Protein AF-A0A2U1XGQ4-F1 (afdb_monomer_lite)

Foldseek 3Di:
DDWDDQPPDTHPDPVRLVVVVLVQLVVDDAFDWRDPPVFVSVLSVLVPDPCSCVVAPVHDPTDGWHPDPDDDGIDD

Structure (mmCIF, N/CA/C/O backbone):
data_AF-A0A2U1XGQ4-F1
#
_entry.id   AF-A0A2U1XGQ4-F1
#
loop_
_atom_site.group_PDB
_atom_site.id
_atom_site.type_symbol
_atom_site.label_atom_id
_atom_site.label_alt_id
_atom_site.label_comp_id
_atom_site.label_asym_id
_atom_site.label_entity_id
_atom_site.label_seq_id
_atom_site.pdbx_PDB_ins_code
_atom_site.Cartn_x
_atom_site.Cartn_y
_atom_site.Cartn_z
_atom_site.occupancy
_atom_site.B_iso_or_equiv
_atom_site.auth_seq_id
_atom_site.auth_comp_id
_atom_site.auth_asym_id
_atom_site.auth_atom_id
_atom_site.pdbx_PDB_model_num
ATOM 1 N N . MET A 1 1 ? 18.289 1.514 -15.213 1.00 58.44 1 MET A N 1
ATOM 2 C CA . MET A 1 1 ? 17.692 1.010 -13.955 1.00 58.44 1 MET A CA 1
ATOM 3 C C . MET A 1 1 ? 16.724 -0.099 -14.323 1.00 58.44 1 MET A C 1
ATOM 5 O O . MET A 1 1 ? 15.979 0.123 -15.270 1.00 58.44 1 MET A O 1
ATOM 9 N N . PRO A 1 2 ? 16.764 -1.272 -13.671 1.00 77.44 2 PRO A N 1
ATOM 10 C CA . PRO A 1 2 ? 15.844 -2.357 -13.993 1.00 77.44 2 PRO A CA 1
ATOM 11 C C . PRO A 1 2 ? 14.402 -1.979 -13.631 1.00 77.44 2 PRO A C 1
ATOM 13 O O . PRO A 1 2 ? 14.173 -1.163 -12.730 1.00 77.44 2 PRO A O 1
ATOM 16 N N . ALA A 1 3 ? 13.452 -2.560 -14.363 1.00 83.94 3 ALA A N 1
ATOM 17 C CA . ALA A 1 3 ? 12.037 -2.487 -14.030 1.00 83.94 3 ALA A CA 1
ATOM 18 C C . ALA A 1 3 ? 11.781 -3.117 -12.650 1.00 83.94 3 ALA A C 1
ATOM 20 O O . ALA A 1 3 ? 12.589 -3.898 -12.145 1.00 83.94 3 ALA A O 1
ATOM 21 N N . ILE A 1 4 ? 10.687 -2.710 -12.018 1.00 90.94 4 ILE A N 1
ATOM 22 C CA . ILE A 1 4 ? 10.318 -3.134 -10.674 1.00 90.94 4 ILE A CA 1
ATOM 23 C C . ILE A 1 4 ? 8.946 -3.763 -10.724 1.00 90.94 4 ILE A C 1
ATOM 25 O O . ILE A 1 4 ? 7.969 -3.074 -11.014 1.00 90.94 4 ILE A O 1
ATOM 29 N N . ASP A 1 5 ? 8.895 -5.026 -10.339 1.00 92.94 5 ASP A N 1
ATOM 30 C CA . ASP A 1 5 ? 7.660 -5.786 -10.283 1.00 92.94 5 ASP A CA 1
ATOM 31 C C . ASP A 1 5 ? 7.122 -5.795 -8.850 1.00 92.94 5 ASP A C 1
ATOM 33 O O . ASP A 1 5 ? 7.865 -5.984 -7.878 1.00 92.94 5 ASP A O 1
ATOM 37 N N . ILE A 1 6 ? 5.828 -5.516 -8.705 1.00 92.94 6 ILE A N 1
ATOM 38 C CA . ILE A 1 6 ? 5.108 -5.533 -7.429 1.00 92.94 6 ILE A CA 1
ATOM 39 C C . ILE A 1 6 ? 3.779 -6.244 -7.661 1.00 92.94 6 ILE A C 1
ATOM 41 O O . ILE A 1 6 ? 2.810 -5.648 -8.135 1.00 92.94 6 ILE A O 1
ATOM 45 N N . GLY A 1 7 ? 3.760 -7.549 -7.386 1.00 90.50 7 GLY A N 1
ATOM 46 C CA . GLY A 1 7 ? 2.695 -8.423 -7.875 1.00 90.50 7 GLY A CA 1
ATOM 47 C C . GLY A 1 7 ? 2.654 -8.396 -9.415 1.00 90.50 7 GLY A C 1
ATOM 48 O O . GLY A 1 7 ? 3.711 -8.493 -10.035 1.00 90.50 7 GLY A O 1
ATOM 49 N N . PRO A 1 8 ? 1.480 -8.226 -10.052 1.00 92.50 8 PRO A N 1
ATOM 50 C CA . PRO A 1 8 ? 1.345 -8.068 -11.501 1.00 92.50 8 PRO A CA 1
ATOM 51 C C . PRO A 1 8 ? 1.681 -6.655 -12.020 1.00 92.50 8 PRO A C 1
ATOM 53 O O . PRO A 1 8 ? 1.596 -6.416 -13.224 1.00 92.50 8 PRO A O 1
ATOM 56 N N . LEU A 1 9 ? 2.017 -5.692 -11.150 1.00 94.00 9 LEU A N 1
ATOM 57 C CA . LEU A 1 9 ? 2.326 -4.320 -11.563 1.00 94.00 9 LEU A CA 1
ATOM 58 C C . LEU A 1 9 ? 3.803 -4.180 -11.939 1.00 94.00 9 LEU A C 1
ATOM 60 O O . LEU A 1 9 ? 4.675 -4.458 -11.119 1.00 94.00 9 LEU A O 1
ATOM 64 N N . VAL A 1 10 ? 4.070 -3.664 -13.142 1.00 94.31 10 VAL A N 1
ATOM 65 C CA . VAL A 1 10 ? 5.427 -3.407 -13.648 1.00 94.31 10 VAL A CA 1
ATOM 66 C C . VAL A 1 10 ? 5.693 -1.905 -13.687 1.00 94.31 10 VAL A C 1
ATOM 68 O O . VAL A 1 10 ? 5.031 -1.149 -14.402 1.00 94.31 10 VAL A O 1
ATOM 71 N N . PHE A 1 11 ? 6.703 -1.456 -12.949 1.00 94.19 11 PHE A N 1
ATOM 72 C CA . PHE A 1 11 ? 7.119 -0.057 -12.903 1.00 94.19 11 PHE A CA 1
ATOM 73 C C . PHE A 1 11 ? 8.458 0.142 -13.602 1.00 94.19 11 PHE A C 1
ATOM 75 O O . PHE A 1 11 ? 9.426 -0.571 -13.360 1.00 94.19 11 PHE A O 1
ATOM 82 N N . ARG A 1 12 ? 8.559 1.196 -14.418 1.00 92.69 12 ARG A N 1
ATOM 83 C CA . ARG A 1 12 ? 9.800 1.537 -15.140 1.00 92.69 12 ARG A CA 1
ATOM 84 C C . ARG A 1 12 ? 10.954 1.951 -14.217 1.00 92.69 12 ARG A C 1
ATOM 86 O O . ARG A 1 12 ? 12.103 1.955 -14.645 1.00 92.69 12 ARG A O 1
ATOM 93 N N . SER A 1 13 ? 10.660 2.366 -12.981 1.00 93.50 13 SER A N 1
ATOM 94 C CA . SER A 1 13 ? 11.662 2.781 -11.994 1.00 93.50 13 SER A CA 1
ATOM 95 C C . SER A 1 13 ? 11.104 2.814 -10.566 1.00 93.50 13 SER A C 1
ATOM 97 O O . SER A 1 13 ? 9.890 2.856 -10.351 1.00 93.50 13 SER A O 1
ATOM 99 N N . ASN A 1 14 ? 12.006 2.904 -9.581 1.00 90.56 14 ASN A N 1
ATOM 100 C CA . ASN A 1 14 ? 11.658 3.145 -8.172 1.00 90.56 14 ASN A CA 1
ATOM 101 C C . ASN A 1 14 ? 10.859 4.440 -7.984 1.00 90.56 14 ASN A C 1
ATOM 103 O O . ASN A 1 14 ? 9.952 4.496 -7.157 1.00 90.56 14 ASN A O 1
ATOM 107 N N . ALA A 1 15 ? 11.189 5.486 -8.746 1.00 92.81 15 ALA A N 1
ATOM 108 C CA . ALA A 1 15 ? 10.473 6.755 -8.686 1.00 92.81 15 ALA A CA 1
ATOM 109 C C . ALA A 1 15 ? 9.024 6.606 -9.176 1.00 92.81 15 ALA A C 1
ATOM 111 O O . ALA A 1 15 ? 8.117 7.130 -8.535 1.00 92.81 15 ALA A O 1
ATOM 112 N N . ALA A 1 16 ? 8.800 5.841 -10.250 1.00 93.81 16 ALA A N 1
ATOM 113 C CA . ALA A 1 16 ? 7.461 5.577 -10.774 1.00 93.81 16 ALA A CA 1
ATOM 114 C C . ALA A 1 16 ? 6.601 4.782 -9.777 1.00 93.81 16 ALA A C 1
ATOM 116 O O . ALA A 1 16 ? 5.468 5.175 -9.505 1.00 93.81 16 ALA A O 1
ATOM 117 N N . ALA A 1 17 ? 7.159 3.729 -9.167 1.00 93.81 17 ALA A N 1
ATOM 118 C CA . ALA A 1 17 ? 6.468 2.969 -8.123 1.00 93.81 17 ALA A CA 1
ATOM 119 C C . ALA A 1 17 ? 6.095 3.866 -6.929 1.00 93.81 17 ALA A C 1
ATOM 121 O O . ALA A 1 17 ? 4.947 3.891 -6.493 1.00 93.81 17 ALA A O 1
ATOM 122 N N . LYS A 1 18 ? 7.038 4.680 -6.433 1.00 94.00 18 LYS A N 1
ATOM 123 C CA . LYS A 1 18 ? 6.776 5.621 -5.331 1.00 94.00 18 LYS A CA 1
ATOM 124 C C . LYS A 1 18 ? 5.687 6.636 -5.674 1.00 94.00 18 LYS A C 1
ATOM 126 O O . LYS A 1 18 ? 4.838 6.907 -4.831 1.00 94.00 18 LYS A O 1
ATOM 131 N N . ALA A 1 19 ? 5.706 7.193 -6.885 1.00 95.38 19 ALA A N 1
ATOM 132 C CA . ALA A 1 19 ? 4.687 8.138 -7.333 1.00 95.38 19 ALA A CA 1
ATOM 133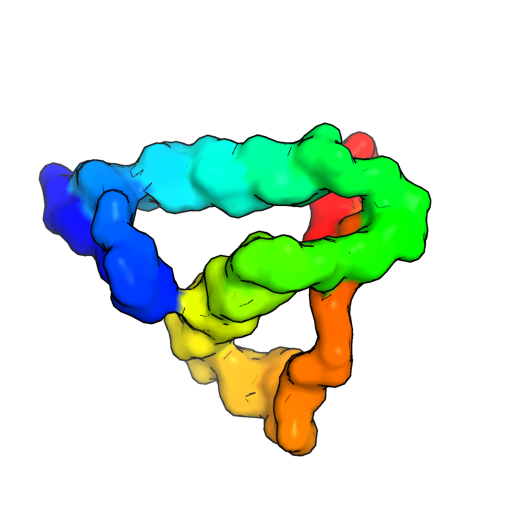 C C . ALA A 1 19 ? 3.294 7.491 -7.360 1.00 95.38 19 ALA A C 1
ATOM 135 O O . ALA A 1 19 ? 2.336 8.100 -6.892 1.00 95.38 19 ALA A O 1
ATOM 136 N N . TYR A 1 20 ? 3.204 6.241 -7.822 1.00 96.06 20 TYR A N 1
ATOM 137 C CA . TYR A 1 20 ? 1.964 5.471 -7.849 1.00 96.06 20 TYR A CA 1
ATOM 138 C C . TYR A 1 20 ? 1.369 5.257 -6.447 1.00 96.06 20 TYR A C 1
ATOM 140 O O . TYR A 1 20 ? 0.234 5.654 -6.187 1.00 96.06 20 TYR A O 1
ATOM 148 N N . TYR A 1 21 ? 2.147 4.718 -5.504 1.00 95.00 21 TYR A N 1
ATOM 149 C CA . TYR A 1 21 ? 1.655 4.499 -4.136 1.00 95.00 21 TYR A CA 1
ATOM 150 C C . TYR A 1 21 ? 1.382 5.804 -3.388 1.00 95.00 21 TYR A C 1
ATOM 152 O O . TYR A 1 21 ? 0.451 5.880 -2.590 1.00 95.00 21 TYR A O 1
ATOM 160 N N . ARG A 1 22 ? 2.134 6.868 -3.681 1.00 94.50 22 ARG A N 1
ATOM 161 C CA . ARG A 1 22 ? 1.843 8.201 -3.147 1.00 94.50 22 ARG A CA 1
ATOM 162 C C . ARG A 1 22 ? 0.523 8.758 -3.684 1.00 94.50 22 ARG A C 1
ATOM 164 O O . ARG A 1 22 ? -0.201 9.398 -2.929 1.00 94.50 22 ARG A O 1
ATOM 171 N N . ALA A 1 23 ? 0.195 8.510 -4.951 1.00 95.31 23 ALA A N 1
ATOM 172 C CA . ALA A 1 23 ? -1.093 8.901 -5.514 1.00 95.31 23 ALA A CA 1
ATOM 173 C C . ALA A 1 23 ? -2.251 8.163 -4.825 1.00 95.31 23 ALA A C 1
ATOM 175 O O . ALA A 1 23 ? -3.220 8.812 -4.445 1.00 95.31 23 ALA A O 1
ATOM 176 N N . ILE A 1 24 ? -2.115 6.853 -4.568 1.00 94.88 24 ILE A N 1
ATOM 177 C CA . ILE A 1 24 ? -3.095 6.082 -3.777 1.00 94.88 24 ILE A CA 1
ATOM 178 C C . ILE A 1 24 ? -3.284 6.717 -2.396 1.00 94.88 24 ILE A C 1
ATOM 180 O O . ILE A 1 24 ? -4.410 6.970 -1.984 1.00 94.88 24 ILE A O 1
ATOM 184 N N . LEU A 1 25 ? -2.191 7.025 -1.695 1.00 93.25 25 LEU A N 1
ATOM 185 C CA . LEU A 1 25 ? -2.237 7.601 -0.351 1.00 93.25 25 LEU A CA 1
ATOM 186 C C . LEU A 1 25 ? -2.998 8.934 -0.293 1.00 93.25 25 LEU A C 1
ATOM 188 O O . LEU A 1 25 ? -3.730 9.184 0.658 1.00 93.25 25 LEU A O 1
ATOM 192 N N . HIS A 1 26 ? -2.822 9.792 -1.299 1.00 92.88 26 HIS A N 1
ATOM 193 C CA . HIS A 1 26 ? -3.483 11.097 -1.360 1.00 92.88 26 HIS A CA 1
ATOM 194 C C . HIS A 1 26 ? -4.878 11.060 -2.000 1.00 92.88 26 HIS A C 1
ATOM 196 O O . HIS A 1 26 ? -5.587 12.061 -1.935 1.00 92.88 26 HIS A O 1
ATOM 202 N N . ALA A 1 27 ? -5.284 9.934 -2.593 1.00 94.19 27 ALA A N 1
ATOM 203 C CA . ALA A 1 27 ? -6.625 9.757 -3.147 1.00 94.19 27 ALA A CA 1
ATOM 204 C C . ALA A 1 27 ? -7.694 9.532 -2.063 1.00 94.19 27 ALA A C 1
ATOM 206 O O . ALA A 1 27 ? -8.879 9.721 -2.330 1.00 94.19 27 ALA A O 1
ATOM 207 N N . TYR A 1 28 ? -7.288 9.144 -0.850 1.00 94.06 28 TYR A N 1
ATOM 208 C CA . TYR A 1 28 ? -8.197 8.838 0.253 1.00 94.06 28 TYR A CA 1
ATOM 209 C C . TYR A 1 28 ? -7.967 9.771 1.450 1.00 94.06 28 TYR A C 1
ATOM 211 O O . TYR A 1 28 ? -6.820 10.098 1.768 1.00 94.06 28 TYR A O 1
ATOM 219 N N . PRO A 1 29 ? -9.035 10.206 2.145 1.00 92.44 29 PRO A N 1
ATOM 220 C CA . PRO A 1 29 ? -8.887 11.018 3.342 1.00 92.44 29 PRO A CA 1
ATOM 221 C C . PRO A 1 29 ? -8.343 10.187 4.509 1.00 92.44 29 PRO A C 1
ATOM 223 O O . PRO A 1 29 ? -8.519 8.971 4.580 1.00 92.44 29 PRO A O 1
ATOM 226 N N . VAL A 1 30 ? -7.714 10.859 5.473 1.00 92.75 30 VAL A N 1
ATOM 227 C CA . VAL A 1 30 ? -7.260 10.221 6.715 1.00 92.75 30 VAL A CA 1
ATOM 228 C C . VAL A 1 30 ? -8.448 9.592 7.450 1.00 92.75 30 VAL A C 1
ATOM 230 O O . VAL A 1 30 ? -9.484 10.226 7.633 1.00 92.75 30 VAL A O 1
ATOM 233 N N . GLY A 1 31 ? -8.282 8.346 7.882 1.00 92.38 31 GLY A N 1
ATOM 234 C CA . GLY A 1 31 ? -9.308 7.496 8.477 1.00 92.38 31 GLY A CA 1
ATOM 235 C C . GLY A 1 31 ? -10.036 6.599 7.471 1.00 92.38 31 GLY A C 1
ATOM 236 O O . GLY A 1 31 ? -10.734 5.677 7.896 1.00 92.38 31 GLY A O 1
ATOM 237 N N . ALA A 1 32 ? -9.871 6.812 6.161 1.00 95.06 32 ALA A N 1
ATOM 238 C CA . ALA A 1 32 ? -10.540 6.003 5.149 1.00 95.06 32 ALA A CA 1
ATOM 239 C C . ALA A 1 32 ? -9.884 4.634 4.974 1.00 95.06 32 ALA A C 1
ATOM 241 O O . ALA A 1 32 ? -8.663 4.514 4.840 1.00 95.06 32 ALA A O 1
ATOM 242 N N . VAL A 1 33 ? -10.725 3.602 4.933 1.00 95.31 33 VAL A N 1
ATOM 243 C CA . VAL A 1 33 ? -10.327 2.252 4.527 1.00 95.31 33 VAL A CA 1
ATOM 244 C C . VAL A 1 33 ? -10.096 2.249 3.021 1.00 95.31 33 VAL A C 1
ATOM 246 O O . VAL A 1 33 ? -10.912 2.776 2.267 1.00 95.31 33 VAL A O 1
ATOM 249 N N . ILE A 1 34 ? -8.986 1.658 2.591 1.00 95.44 34 ILE A N 1
ATOM 250 C CA . ILE A 1 34 ? -8.612 1.601 1.181 1.00 95.44 34 ILE A CA 1
ATOM 251 C C . ILE A 1 34 ? -9.395 0.467 0.513 1.00 95.44 34 ILE A C 1
ATOM 253 O O . ILE A 1 34 ? -9.270 -0.679 0.950 1.00 95.44 34 ILE A O 1
ATOM 257 N N . PRO A 1 35 ? -10.210 0.760 -0.515 1.00 95.38 35 PRO A N 1
ATOM 258 C CA . PRO A 1 35 ? -10.963 -0.255 -1.235 1.00 95.38 35 PRO A CA 1
ATOM 259 C C . PRO A 1 35 ? -10.081 -1.008 -2.240 1.00 95.38 35 PRO A C 1
ATOM 261 O O . PRO A 1 35 ? -8.989 -0.566 -2.613 1.00 95.38 35 PRO A O 1
ATOM 264 N N . GLU A 1 36 ? -10.593 -2.131 -2.738 1.00 94.00 36 GLU A N 1
ATOM 265 C CA . GLU A 1 36 ? -10.049 -2.762 -3.939 1.00 94.00 36 GLU A CA 1
ATOM 266 C C . GLU A 1 36 ? -10.204 -1.837 -5.162 1.00 94.00 36 GLU A C 1
ATOM 268 O O . GLU A 1 36 ? -11.172 -1.073 -5.237 1.00 94.00 36 GLU A O 1
ATOM 273 N N . PRO A 1 37 ? -9.261 -1.868 -6.122 1.00 95.25 37 PRO A N 1
ATOM 274 C CA . PRO A 1 37 ? -8.106 -2.777 -6.210 1.00 95.25 37 PRO A CA 1
ATOM 275 C C . PRO A 1 37 ? -6.868 -2.321 -5.409 1.00 95.25 37 PRO A C 1
ATOM 277 O O . PRO A 1 37 ? -5.856 -3.018 -5.341 1.00 95.25 37 PRO A O 1
ATOM 280 N N . HIS A 1 38 ? -6.899 -1.126 -4.814 1.00 95.38 38 HIS A N 1
ATOM 281 C CA . HIS A 1 38 ? -5.717 -0.538 -4.179 1.00 95.38 38 HIS A CA 1
ATOM 282 C C . HIS A 1 38 ? -5.264 -1.289 -2.922 1.00 95.38 38 HIS A C 1
ATOM 284 O O . HIS A 1 38 ? -4.065 -1.318 -2.640 1.00 95.38 38 HIS A O 1
ATOM 290 N N . ALA A 1 39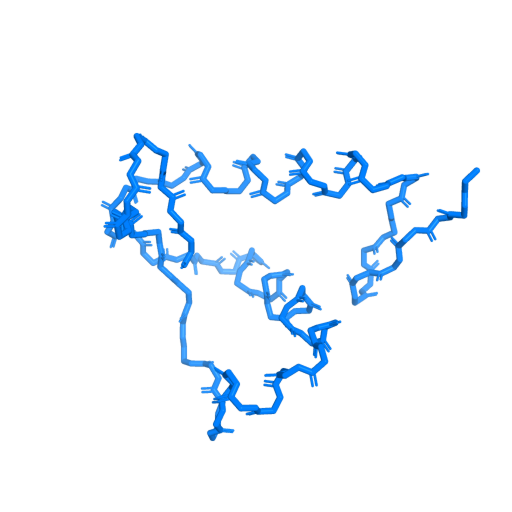 ? -6.181 -1.935 -2.197 1.00 94.00 39 ALA A N 1
ATOM 291 C CA . ALA A 1 39 ? -5.828 -2.811 -1.082 1.00 94.00 39 ALA A CA 1
ATOM 292 C C . ALA A 1 39 ? -4.946 -3.992 -1.532 1.00 94.00 39 ALA A C 1
ATOM 294 O O . ALA A 1 39 ? -3.883 -4.202 -0.942 1.00 94.00 39 ALA A O 1
ATOM 295 N N . SER A 1 40 ? -5.288 -4.678 -2.629 1.00 94.94 40 SER A N 1
ATOM 296 C CA . SER A 1 40 ? -4.423 -5.710 -3.224 1.00 94.94 40 SER A CA 1
ATOM 297 C C . SER A 1 40 ? -3.049 -5.163 -3.623 1.00 94.94 40 SER A C 1
ATOM 299 O O . SER A 1 40 ? -2.020 -5.787 -3.365 1.00 94.94 40 SER A O 1
ATOM 301 N N . HIS A 1 41 ? -2.998 -3.953 -4.186 1.00 95.69 41 HIS A N 1
ATOM 302 C CA . HIS A 1 41 ? -1.733 -3.341 -4.605 1.00 95.69 41 HIS A CA 1
ATOM 303 C C . HIS A 1 41 ? -0.802 -3.052 -3.420 1.00 95.69 41 HIS A C 1
ATOM 305 O O . HIS A 1 41 ? 0.421 -3.172 -3.548 1.00 95.69 41 HIS A O 1
ATOM 311 N N . LEU A 1 42 ? -1.368 -2.663 -2.274 1.00 94.06 42 LEU A N 1
ATOM 312 C CA . LEU A 1 42 ? -0.635 -2.464 -1.023 1.00 94.06 42 LEU A CA 1
ATOM 313 C C . LEU A 1 42 ? -0.208 -3.789 -0.394 1.00 94.06 42 LEU A C 1
ATOM 315 O O . LEU A 1 42 ? 0.886 -3.868 0.163 1.00 94.06 42 LEU A O 1
ATOM 319 N N . L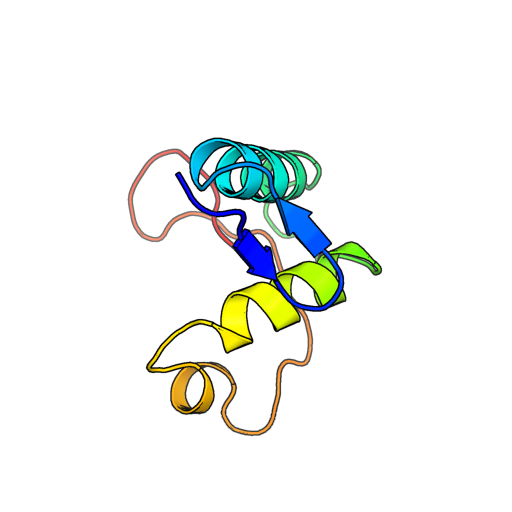EU A 1 43 ? -1.013 -4.842 -0.537 1.00 93.81 43 LEU A N 1
ATOM 320 C CA . LEU A 1 43 ? -0.645 -6.179 -0.087 1.00 93.81 43 LEU A CA 1
ATOM 321 C C . LEU A 1 43 ? 0.590 -6.705 -0.831 1.00 93.81 43 LEU A C 1
ATOM 323 O O . LEU A 1 43 ? 1.523 -7.185 -0.186 1.00 93.81 43 LEU A O 1
ATOM 327 N N . TRP A 1 44 ? 0.636 -6.541 -2.157 1.00 94.56 44 TRP A N 1
ATOM 328 C CA . TRP A 1 44 ? 1.806 -6.892 -2.971 1.00 94.56 44 TRP A CA 1
ATOM 329 C C . TRP A 1 44 ? 3.024 -6.024 -2.656 1.00 94.56 44 TRP A C 1
ATOM 331 O O . TRP A 1 44 ? 4.160 -6.490 -2.724 1.00 94.56 44 TRP A O 1
ATOM 341 N N . LEU A 1 45 ? 2.814 -4.753 -2.298 1.00 92.94 45 LEU A N 1
ATOM 342 C CA . LEU A 1 45 ? 3.905 -3.903 -1.830 1.00 92.94 45 LEU A CA 1
ATOM 343 C C . LEU A 1 45 ? 4.468 -4.418 -0.501 1.00 92.94 45 LEU A C 1
ATOM 345 O O . LEU A 1 45 ? 5.686 -4.457 -0.331 1.00 92.94 45 LEU A O 1
ATOM 349 N N . LEU A 1 46 ? 3.592 -4.831 0.417 1.00 91.56 46 LEU A N 1
ATOM 350 C CA . LEU A 1 46 ? 3.974 -5.381 1.712 1.00 91.56 46 LEU A CA 1
ATOM 351 C C . LEU A 1 46 ? 4.766 -6.687 1.570 1.00 91.56 46 LEU A C 1
ATOM 353 O O . LEU A 1 46 ? 5.739 -6.862 2.296 1.00 91.56 46 LEU A O 1
ATOM 357 N N . ASP A 1 47 ? 4.407 -7.549 0.611 1.00 89.81 47 ASP A N 1
ATOM 358 C CA . ASP A 1 47 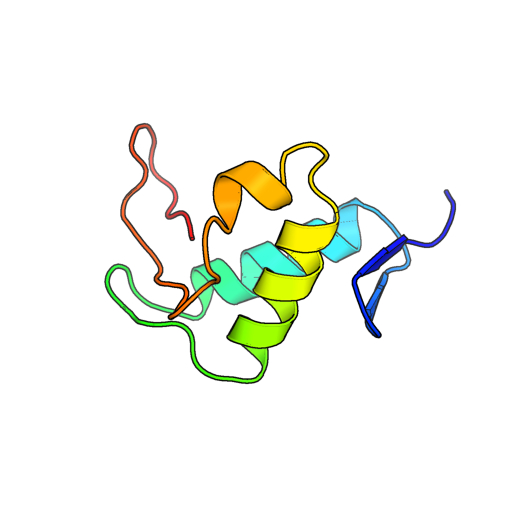? 5.124 -8.804 0.305 1.00 89.81 47 ASP A CA 1
ATOM 359 C C . ASP A 1 47 ? 6.610 -8.608 0.015 1.00 89.81 47 ASP A C 1
ATOM 361 O O . ASP A 1 47 ? 7.424 -9.491 0.266 1.00 89.81 47 ASP A O 1
ATOM 365 N N . ARG A 1 48 ? 6.983 -7.449 -0.530 1.00 88.88 48 ARG A N 1
ATOM 366 C CA . ARG A 1 48 ? 8.376 -7.159 -0.881 1.00 88.88 48 ARG A CA 1
ATOM 367 C C . ARG A 1 48 ? 9.227 -6.754 0.316 1.00 88.88 48 ARG A C 1
ATOM 369 O O . ARG A 1 48 ? 10.436 -6.580 0.163 1.00 88.88 48 ARG A O 1
ATOM 376 N N . HIS A 1 49 ? 8.618 -6.542 1.481 1.00 85.38 49 HIS A N 1
ATOM 377 C CA . HIS A 1 49 ? 9.352 -6.194 2.686 1.00 85.38 49 HIS A CA 1
ATOM 378 C C . HIS A 1 49 ? 10.065 -7.441 3.235 1.00 85.38 49 HIS A C 1
ATOM 380 O O . HIS A 1 49 ? 9.426 -8.483 3.346 1.00 85.38 49 HIS A O 1
ATOM 386 N N . PRO A 1 50 ? 11.346 -7.369 3.646 1.00 84.50 50 PRO A N 1
ATOM 387 C CA . PRO A 1 50 ? 12.022 -8.518 4.265 1.00 84.50 50 PRO A CA 1
ATOM 388 C C . PRO A 1 50 ? 11.278 -9.030 5.512 1.00 84.50 50 PRO A C 1
ATOM 390 O O . PRO A 1 50 ? 11.248 -10.222 5.777 1.00 84.50 50 PRO A O 1
ATOM 393 N N . GLU A 1 51 ? 10.607 -8.122 6.221 1.00 86.25 51 GLU A N 1
ATOM 394 C CA . GLU A 1 51 ? 9.756 -8.401 7.393 1.00 86.25 51 GLU A CA 1
ATOM 395 C C . GLU A 1 51 ? 8.263 -8.572 7.030 1.00 86.25 51 GLU A C 1
ATOM 397 O O . GLU A 1 51 ? 7.378 -8.249 7.822 1.00 86.25 51 GLU A O 1
ATOM 402 N N . ALA A 1 52 ? 7.935 -8.986 5.800 1.00 82.12 52 ALA A N 1
ATOM 403 C CA . ALA A 1 52 ? 6.540 -9.129 5.368 1.00 82.12 52 ALA A CA 1
ATOM 404 C C . ALA A 1 52 ? 5.750 -10.094 6.265 1.00 82.12 52 ALA A C 1
ATOM 406 O O . ALA A 1 52 ? 4.593 -9.820 6.585 1.00 82.12 52 ALA A O 1
ATOM 407 N N . ALA A 1 53 ? 6.378 -11.195 6.691 1.00 77.94 53 ALA A N 1
ATOM 408 C CA . ALA A 1 53 ? 5.772 -12.181 7.583 1.00 77.94 53 ALA A CA 1
ATOM 409 C C . ALA A 1 53 ? 5.359 -11.553 8.925 1.00 77.94 53 ALA A C 1
ATOM 411 O O . ALA A 1 53 ? 4.206 -11.683 9.336 1.00 77.94 53 ALA A O 1
ATOM 412 N N . ASP A 1 54 ? 6.256 -10.784 9.545 1.00 82.81 54 ASP A N 1
ATOM 413 C CA . ASP A 1 54 ? 6.002 -10.134 10.834 1.00 82.81 54 ASP A CA 1
ATOM 414 C C . ASP A 1 54 ? 4.915 -9.059 10.731 1.00 82.81 54 ASP A C 1
ATOM 416 O O . ASP A 1 54 ? 4.074 -8.918 11.617 1.00 82.81 54 ASP A O 1
ATOM 420 N N . LYS A 1 55 ? 4.881 -8.322 9.614 1.00 79.44 55 LYS A N 1
ATOM 421 C CA . LYS A 1 55 ? 3.890 -7.259 9.381 1.00 79.44 55 LYS A CA 1
ATOM 422 C C . LYS A 1 55 ? 2.503 -7.783 9.022 1.00 79.44 55 LYS A C 1
ATOM 424 O O . LYS A 1 55 ? 1.518 -7.073 9.211 1.00 79.44 55 LYS A O 1
ATOM 429 N N . ARG A 1 56 ? 2.414 -8.995 8.477 1.00 80.69 56 ARG A N 1
ATOM 430 C CA . ARG A 1 56 ? 1.134 -9.649 8.181 1.00 80.69 56 ARG A CA 1
ATOM 431 C C . ARG A 1 56 ? 0.570 -10.380 9.380 1.00 80.69 56 ARG A C 1
ATOM 433 O O . ARG A 1 56 ? -0.648 -10.406 9.536 1.00 80.69 56 ARG A O 1
ATOM 440 N N . GLY A 1 57 ? 1.422 -11.015 10.181 1.00 85.00 57 GLY A N 1
ATOM 441 C CA . GLY A 1 57 ? 0.966 -11.986 11.169 1.00 85.00 57 GLY A CA 1
ATOM 442 C C . GLY A 1 57 ? 0.075 -13.044 10.506 1.00 85.00 57 GLY A C 1
ATOM 443 O O . GLY A 1 57 ? 0.472 -13.676 9.530 1.00 85.00 57 GLY A O 1
ATOM 444 N N . ALA A 1 58 ? -1.160 -13.194 10.992 1.00 82.62 58 ALA A N 1
ATOM 445 C CA . ALA A 1 58 ? -2.148 -14.124 10.432 1.00 82.62 58 ALA A CA 1
ATOM 446 C C . ALA A 1 58 ? -2.768 -13.674 9.087 1.00 82.62 58 ALA A C 1
ATOM 448 O O . ALA A 1 58 ? -3.502 -14.441 8.467 1.00 82.62 58 ALA A O 1
ATOM 449 N N . GLY A 1 59 ? -2.502 -12.443 8.637 1.00 87.06 59 GLY A N 1
ATOM 450 C CA . GLY A 1 59 ? -3.026 -11.873 7.397 1.00 87.06 59 GLY A CA 1
ATOM 451 C C . GLY A 1 59 ? -3.437 -10.407 7.545 1.00 87.06 59 GLY A C 1
ATOM 452 O O . GLY A 1 59 ? -3.605 -9.890 8.648 1.00 87.06 59 GLY A O 1
ATOM 453 N N . VAL A 1 60 ? -3.633 -9.725 6.414 1.00 89.50 60 VAL A N 1
ATOM 454 C CA . VAL A 1 60 ? -4.090 -8.328 6.394 1.00 89.50 60 VAL A CA 1
ATOM 455 C C . VAL A 1 60 ? -5.597 -8.282 6.172 1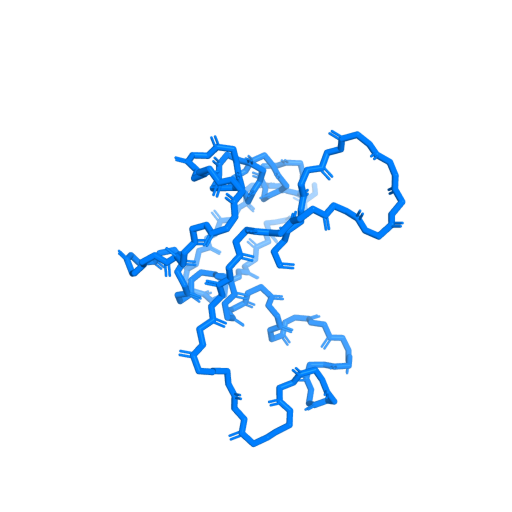.00 89.50 60 VAL A C 1
ATOM 457 O O . VAL A 1 60 ? -6.075 -8.660 5.109 1.00 89.50 60 VAL A O 1
ATOM 460 N N . ALA A 1 61 ? -6.345 -7.779 7.156 1.00 90.31 61 ALA A N 1
ATOM 461 C CA . ALA A 1 61 ? -7.794 -7.617 7.028 1.00 90.31 61 ALA A CA 1
ATOM 462 C C . ALA A 1 61 ? -8.186 -6.410 6.155 1.00 90.31 61 ALA A C 1
ATOM 464 O O . ALA A 1 61 ? -9.168 -6.470 5.422 1.00 90.31 61 ALA A O 1
ATOM 465 N N . ARG A 1 62 ? -7.456 -5.292 6.274 1.00 91.06 62 ARG A N 1
ATOM 466 C CA . ARG A 1 62 ? -7.661 -4.058 5.496 1.00 91.06 62 ARG A CA 1
ATOM 467 C C . ARG A 1 62 ? -6.475 -3.108 5.640 1.00 91.06 62 ARG A C 1
ATOM 469 O O . ARG A 1 62 ? -5.789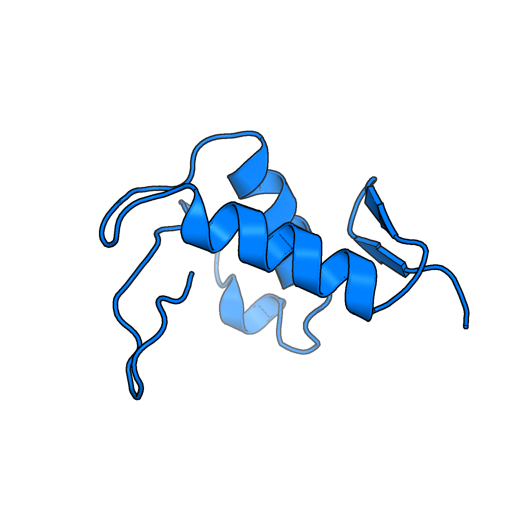 -3.143 6.658 1.00 91.06 62 ARG A O 1
ATOM 476 N N . PHE A 1 63 ? -6.323 -2.204 4.678 1.00 94.38 63 PHE A N 1
ATOM 477 C CA . PHE A 1 63 ? -5.447 -1.033 4.777 1.00 94.38 63 PHE A CA 1
ATOM 478 C C . PHE A 1 63 ? -6.273 0.225 5.052 1.00 94.38 63 PHE A C 1
ATOM 480 O O . PHE A 1 63 ? -7.422 0.325 4.610 1.00 94.38 63 PHE A O 1
ATOM 487 N N . ARG A 1 64 ? -5.707 1.194 5.773 1.00 95.38 64 ARG A N 1
ATOM 488 C CA . ARG A 1 64 ? -6.381 2.455 6.100 1.00 95.38 64 ARG A CA 1
ATOM 489 C C . ARG A 1 64 ? -5.390 3.599 5.999 1.00 95.38 64 ARG A C 1
ATOM 491 O O . ARG A 1 64 ? -4.280 3.477 6.480 1.00 95.38 64 ARG A O 1
ATOM 498 N N . VAL A 1 65 ? -5.803 4.734 5.452 1.00 94.56 65 VAL A N 1
ATOM 499 C CA . VAL A 1 65 ? -4.976 5.938 5.564 1.00 94.56 65 VAL A CA 1
ATOM 500 C C . VAL A 1 65 ? -5.037 6.445 7.001 1.00 94.56 65 VAL A C 1
ATOM 502 O O . VAL A 1 65 ? -6.122 6.728 7.501 1.00 94.56 65 VAL A O 1
ATOM 505 N N . ASP A 1 66 ? -3.900 6.592 7.667 1.00 92.50 66 ASP A N 1
ATOM 506 C CA . ASP A 1 66 ? -3.816 7.117 9.026 1.00 92.50 66 ASP A CA 1
ATOM 507 C C . ASP A 1 66 ? -2.929 8.362 9.121 1.00 92.50 66 ASP A C 1
ATOM 509 O O . ASP A 1 66 ? -2.178 8.724 8.206 1.00 92.50 66 ASP A O 1
ATOM 513 N N . LYS A 1 67 ? -3.056 9.062 10.250 1.00 88.38 67 LYS A N 1
ATOM 514 C CA . LYS A 1 67 ? -2.160 10.156 10.606 1.00 88.38 67 LYS A CA 1
ATOM 515 C C . LYS A 1 67 ? -0.752 9.594 10.783 1.00 88.38 67 LYS A C 1
ATOM 517 O O . LYS A 1 67 ? -0.591 8.518 11.359 1.00 88.38 67 LYS A O 1
ATOM 522 N N . PRO A 1 68 ? 0.280 10.338 10.361 1.00 86.62 68 PRO A N 1
ATOM 523 C CA . PRO A 1 68 ? 1.635 9.900 10.621 1.00 86.62 68 PRO A CA 1
ATOM 524 C C . PRO A 1 68 ? 1.889 9.842 12.132 1.00 86.62 68 PRO A C 1
ATOM 526 O O . PRO A 1 68 ? 1.475 10.758 12.849 1.00 86.62 68 PRO A O 1
ATOM 529 N N . PRO A 1 69 ? 2.669 8.863 12.618 1.00 76.00 69 PRO A N 1
ATOM 530 C CA . PRO A 1 69 ? 3.179 8.896 13.987 1.00 76.00 69 PRO A CA 1
ATOM 531 C C . PRO A 1 69 ? 4.102 10.108 14.218 1.00 76.00 69 PRO A C 1
ATOM 533 O O . PRO A 1 69 ? 4.216 10.605 15.335 1.00 76.00 69 PRO A O 1
ATOM 536 N N . LYS A 1 70 ? 4.749 10.617 13.156 1.00 77.12 70 LYS A N 1
ATOM 537 C CA . LYS A 1 70 ? 5.565 11.839 13.164 1.00 77.12 70 LYS A CA 1
ATOM 538 C C . LYS A 1 70 ? 5.582 12.488 11.775 1.00 77.12 70 LYS A C 1
ATOM 540 O O . LYS A 1 70 ? 5.908 11.826 10.795 1.00 77.12 70 LYS A O 1
ATOM 545 N N . GLY A 1 71 ? 5.291 13.788 11.686 1.00 78.00 71 GLY A N 1
ATOM 546 C CA . GLY A 1 71 ? 5.361 14.566 10.438 1.00 78.00 71 GLY A CA 1
ATOM 547 C C . GLY A 1 71 ? 4.011 15.102 9.950 1.00 78.00 71 GLY A C 1
ATOM 548 O O . GLY A 1 71 ? 3.034 15.112 10.691 1.00 78.00 71 GLY A O 1
ATOM 549 N N . LYS A 1 72 ? 3.978 15.601 8.704 1.00 82.25 72 LYS A N 1
ATOM 550 C CA . LYS A 1 72 ? 2.810 16.286 8.106 1.00 82.25 72 LYS A CA 1
ATOM 551 C C . LYS A 1 72 ? 2.051 15.460 7.057 1.00 82.25 72 LYS A C 1
ATOM 553 O O . LYS A 1 72 ? 1.006 15.903 6.593 1.00 82.25 72 LYS A O 1
ATOM 558 N N . HIS A 1 73 ? 2.576 14.308 6.641 1.00 83.94 73 HIS A N 1
ATOM 559 C CA . HIS A 1 73 ? 2.010 13.513 5.546 1.00 83.94 73 HIS A CA 1
ATOM 560 C C . HIS A 1 73 ? 1.381 12.222 6.069 1.00 83.94 73 HIS A C 1
ATOM 562 O O . HIS A 1 73 ? 1.970 11.620 6.958 1.00 83.94 73 HIS A O 1
ATOM 568 N N . PRO A 1 74 ? 0.225 11.793 5.537 1.00 87.25 74 PRO A N 1
ATOM 569 C CA . PRO A 1 74 ? -0.434 10.562 5.968 1.00 87.25 74 PRO A CA 1
ATOM 570 C C . PRO A 1 74 ? 0.405 9.307 5.681 1.00 87.25 74 PRO A C 1
ATOM 572 O O . PRO A 1 74 ? 1.373 9.357 4.921 1.00 87.25 74 PRO A O 1
ATOM 575 N N . CYS A 1 75 ? 0.025 8.180 6.278 1.00 90.62 75 CYS A N 1
ATOM 576 C CA . CYS A 1 75 ? 0.581 6.854 5.998 1.00 90.62 75 CYS A CA 1
ATOM 577 C C . CYS A 1 75 ? -0.537 5.824 5.783 1.00 90.62 75 CYS A C 1
ATOM 579 O O . CYS A 1 75 ? -1.702 6.128 6.024 1.00 90.62 75 CYS A O 1
ATOM 581 N N . PHE A 1 76 ? -0.182 4.645 5.274 1.00 89.12 76 PHE A N 1
ATOM 582 C CA . PHE A 1 76 ? -1.070 3.479 5.220 1.00 89.12 76 PHE A CA 1
ATOM 583 C C . PHE A 1 76 ? -1.051 2.690 6.531 1.00 89.12 76 PHE A C 1
ATOM 585 O O . PHE A 1 76 ? -0.084 2.898 7.301 1.00 89.12 76 PHE A O 1
#

Secondary structure (DSSP, 8-state):
---EEETTEEESSHHHHHHHHHHHHHHS-TTPBPPTTHHHHHHHHHHTSTTHHHHHTT-----B-B--SSSSS-B-

Radius of gyration: 12.83 Å; chains: 1; bounding box: 29×30×29 Å

Sequence (76 aa):
MPAIDIGPLVFRSNAAAKAYYRAILHAYPVGAVIPEPHASHLLWLLDRHPEAADKRGAGVARFRVDKPPKGKHPCF

pLDDT: mean 89.91, std 6.5, range [58.44, 96.06]